Protein AF-A0A318UGS3-F1 (afdb_monomer)

Organism: NCBI:txid1241337

Solvent-accessible surface area (backbone atoms only — not comparable to full-atom values): 7347 Å² total; per-residue (Å²): 114,68,68,60,53,48,46,50,47,54,44,34,56,60,29,63,73,78,46,96,53,22,70,59,54,33,50,50,53,53,49,53,53,50,50,46,50,50,52,38,51,52,52,53,52,31,55,74,75,71,55,67,82,70,75,80,70,79,75,50,89,64,80,60,66,48,56,64,55,68,51,49,54,57,53,48,51,50,50,45,43,50,32,61,75,67,43,49,43,59,59,44,48,62,75,59,65,82,58,50,73,66,59,51,51,57,48,50,49,51,48,50,50,49,54,53,48,50,51,52,50,35,54,52,55,61,72,75,109

Radius of gyration: 17.39 Å; Cα contacts (8 Å, |Δi|>4): 57; chains: 1; bounding box: 49×26×44 Å

pLDDT: mean 81.14, std 12.01, range [44.12, 93.31]

Secondary structure (DSSP, 8-state):
-HHHHHHHHHHHHHHHTT-SSHHHHHHHHHHHHHHHHHHHHHHHHHHHTT-----S----SSGGGGHHHHHHHHHHHHHHIIIIITSHHHHHHHHTTT--HHHHHHHHHHHHHHHHHHHHHHHHHHHT-

Structure (mmCIF, N/CA/C/O backbone):
data_AF-A0A318UGS3-F1
#
_entry.id   AF-A0A318UGS3-F1
#
loop_
_atom_site.group_PDB
_atom_site.id
_atom_site.type_symbol
_atom_site.label_atom_id
_atom_site.label_alt_id
_atom_site.label_comp_id
_atom_site.label_asym_id
_atom_site.label_entity_id
_atom_site.label_seq_id
_atom_site.pdbx_PDB_ins_code
_atom_site.Cartn_x
_atom_site.Cartn_y
_atom_site.Cartn_z
_atom_site.occupancy
_atom_site.B_iso_or_equiv
_atom_site.auth_seq_id
_atom_site.auth_comp_id
_atom_site.auth_asym_id
_atom_site.auth_atom_id
_atom_site.pdbx_PDB_model_num
ATOM 1 N N . MET A 1 1 ? 4.338 12.943 -0.667 1.00 62.56 1 MET A N 1
ATOM 2 C CA . MET A 1 1 ? 3.772 11.956 -1.624 1.00 62.56 1 MET A CA 1
ATOM 3 C C . MET A 1 1 ? 4.749 10.877 -2.113 1.00 62.56 1 MET A C 1
ATOM 5 O O . MET A 1 1 ? 4.276 9.812 -2.491 1.00 62.56 1 MET A O 1
ATOM 9 N N . LYS A 1 2 ? 6.080 11.086 -2.098 1.00 77.75 2 LYS A N 1
ATOM 10 C CA . LYS A 1 2 ? 7.054 10.098 -2.612 1.00 77.75 2 LYS A CA 1
ATOM 11 C C . LYS A 1 2 ? 6.981 8.732 -1.906 1.00 77.75 2 LYS A C 1
ATOM 13 O O . LYS A 1 2 ? 6.968 7.723 -2.591 1.00 77.75 2 LYS A O 1
ATOM 18 N N . LEU A 1 3 ? 6.807 8.705 -0.579 1.00 80.00 3 LEU A N 1
ATOM 19 C CA . LEU A 1 3 ? 6.635 7.482 0.233 1.00 80.00 3 LEU A CA 1
ATOM 20 C C . LEU A 1 3 ? 5.459 6.590 -0.204 1.00 80.00 3 LEU A C 1
ATOM 22 O O . LEU A 1 3 ? 5.621 5.380 -0.301 1.00 80.00 3 LEU A O 1
ATOM 26 N N . ILE A 1 4 ? 4.293 7.170 -0.510 1.00 82.25 4 ILE A N 1
ATOM 27 C CA . ILE A 1 4 ? 3.101 6.408 -0.935 1.00 82.25 4 ILE A CA 1
ATOM 28 C C . ILE A 1 4 ? 3.341 5.761 -2.302 1.00 82.25 4 ILE A C 1
ATOM 30 O O . ILE A 1 4 ? 3.054 4.583 -2.502 1.00 82.25 4 ILE A O 1
ATOM 34 N N . ARG A 1 5 ? 3.925 6.520 -3.236 1.00 87.25 5 ARG A N 1
ATOM 35 C CA . ARG A 1 5 ? 4.318 6.012 -4.560 1.00 87.25 5 ARG A CA 1
ATOM 36 C C . ARG A 1 5 ? 5.363 4.902 -4.430 1.00 87.25 5 ARG A C 1
ATOM 38 O O . ARG A 1 5 ? 5.299 3.910 -5.148 1.00 87.25 5 ARG A O 1
ATOM 45 N N . TYR A 1 6 ? 6.259 5.049 -3.458 1.00 85.69 6 TYR A N 1
ATOM 46 C CA . TYR A 1 6 ? 7.263 4.056 -3.110 1.00 85.69 6 TYR A CA 1
ATOM 47 C C . TYR A 1 6 ? 6.641 2.742 -2.622 1.00 85.69 6 TYR A C 1
ATOM 49 O O . TYR A 1 6 ? 6.977 1.659 -3.107 1.00 85.69 6 TYR A O 1
ATOM 57 N N . TYR A 1 7 ? 5.712 2.846 -1.674 1.00 86.31 7 TYR A N 1
ATOM 58 C CA . TYR A 1 7 ? 4.972 1.715 -1.130 1.00 86.31 7 TYR A CA 1
ATOM 59 C C . TYR A 1 7 ? 4.206 0.982 -2.235 1.00 86.31 7 TYR A C 1
ATOM 61 O O . TYR A 1 7 ? 4.357 -0.230 -2.390 1.00 86.31 7 TYR A O 1
ATOM 69 N N . TYR A 1 8 ? 3.490 1.729 -3.083 1.00 90.56 8 TYR A N 1
ATOM 70 C CA . TYR A 1 8 ? 2.812 1.175 -4.251 1.00 90.56 8 TYR A CA 1
ATOM 71 C C . TYR A 1 8 ? 3.770 0.420 -5.186 1.00 90.56 8 TYR A C 1
ATOM 73 O O . TYR A 1 8 ? 3.496 -0.728 -5.532 1.00 90.56 8 TYR A O 1
ATOM 81 N N . TYR A 1 9 ? 4.902 1.024 -5.569 1.00 91.38 9 TYR A N 1
ATOM 82 C CA . TYR A 1 9 ? 5.874 0.398 -6.471 1.00 91.38 9 TYR A CA 1
ATOM 83 C C . TYR A 1 9 ? 6.395 -0.937 -5.932 1.00 91.38 9 TYR A C 1
ATOM 85 O O . TYR A 1 9 ? 6.434 -1.929 -6.659 1.00 91.38 9 TYR A O 1
ATOM 93 N N . ARG A 1 10 ? 6.781 -0.982 -4.652 1.00 90.12 10 ARG A N 1
ATOM 94 C CA . ARG A 1 10 ? 7.291 -2.207 -4.018 1.00 90.12 10 ARG A CA 1
ATOM 95 C C . ARG A 1 10 ? 6.235 -3.303 -3.980 1.00 90.12 10 ARG A C 1
ATOM 97 O O . ARG A 1 10 ? 6.551 -4.437 -4.332 1.00 90.12 10 ARG A O 1
ATOM 104 N N . MET A 1 11 ? 5.001 -2.952 -3.626 1.00 89.25 11 MET A N 1
ATOM 105 C CA . MET A 1 11 ? 3.886 -3.897 -3.594 1.00 89.25 11 MET A CA 1
ATOM 106 C C . MET A 1 11 ? 3.548 -4.440 -4.976 1.00 89.25 11 MET A C 1
ATOM 108 O O . MET A 1 11 ? 3.450 -5.653 -5.153 1.00 89.25 11 MET A O 1
ATOM 112 N N . TYR A 1 12 ? 3.463 -3.559 -5.970 1.00 91.25 12 TYR A N 1
ATOM 113 C CA . TYR A 1 12 ? 3.232 -3.975 -7.344 1.00 91.25 12 TYR A CA 1
ATOM 114 C C . TYR A 1 12 ? 4.348 -4.878 -7.860 1.00 91.25 12 TYR A C 1
ATOM 116 O O . TYR A 1 12 ? 4.070 -5.928 -8.430 1.00 91.25 12 TYR A O 1
ATOM 124 N N . LYS A 1 13 ? 5.614 -4.517 -7.619 1.00 90.00 13 LYS A N 1
ATOM 125 C CA . LYS A 1 13 ? 6.764 -5.312 -8.059 1.00 90.00 13 LYS A CA 1
ATOM 126 C C . LYS A 1 13 ? 6.776 -6.703 -7.421 1.00 90.00 13 LYS A C 1
ATOM 128 O O . LYS A 1 13 ? 7.048 -7.682 -8.113 1.00 90.00 13 LYS A O 1
ATOM 133 N N . TYR A 1 14 ? 6.440 -6.794 -6.134 1.00 88.38 14 TYR A N 1
ATOM 134 C CA . TYR A 1 14 ? 6.299 -8.068 -5.430 1.00 88.38 14 TYR A CA 1
ATOM 135 C C . TYR A 1 14 ? 5.263 -8.973 -6.113 1.00 88.38 14 TYR A C 1
ATOM 137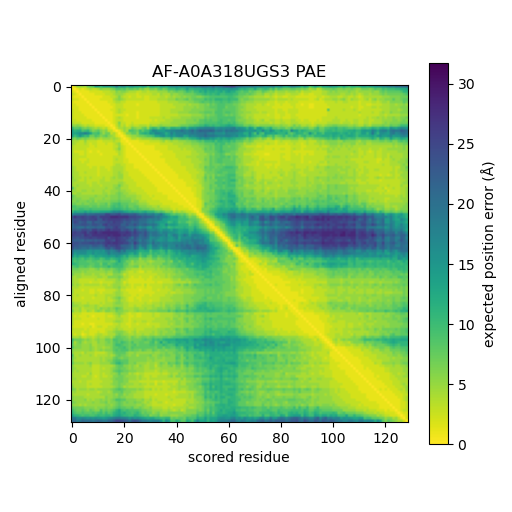 O O . TYR A 1 14 ? 5.603 -10.073 -6.543 1.00 88.38 14 TYR A O 1
ATOM 145 N N . PHE A 1 15 ? 4.041 -8.476 -6.327 1.00 89.56 15 PHE A N 1
ATOM 146 C CA . PHE A 1 15 ? 2.976 -9.266 -6.951 1.00 89.56 15 PHE A CA 1
ATOM 147 C C . PHE A 1 15 ? 3.177 -9.506 -8.449 1.00 89.56 15 PHE A C 1
ATOM 149 O O . PHE A 1 15 ? 2.779 -10.546 -8.960 1.00 89.56 15 PHE A O 1
ATOM 156 N N . SER A 1 16 ? 3.870 -8.612 -9.159 1.00 88.00 16 SER A N 1
ATOM 157 C CA . SER A 1 16 ? 4.170 -8.789 -10.587 1.00 88.00 16 SER A CA 1
ATOM 158 C C . SER A 1 16 ? 5.046 -10.007 -10.890 1.00 88.00 16 SER A C 1
ATOM 160 O O . SER A 1 16 ? 5.107 -10.436 -12.036 1.00 88.00 16 SER A O 1
ATOM 162 N N . THR A 1 17 ? 5.708 -10.568 -9.872 1.00 80.56 17 THR A N 1
ATOM 163 C CA . THR A 1 17 ? 6.609 -11.718 -10.021 1.00 80.56 17 THR A CA 1
ATOM 164 C C . THR A 1 17 ? 5.898 -13.063 -9.794 1.00 80.56 17 THR A C 1
ATOM 166 O O . THR A 1 17 ? 6.481 -14.099 -10.093 1.00 80.56 17 THR A O 1
ATOM 169 N N . GLY A 1 18 ? 4.660 -13.084 -9.277 1.00 69.75 18 GLY A N 1
ATOM 170 C CA . GLY A 1 18 ? 4.010 -14.339 -8.864 1.00 69.75 18 GLY A CA 1
ATOM 171 C C . GLY A 1 18 ? 2.482 -14.394 -8.928 1.00 69.75 18 GLY A C 1
ATOM 172 O O . GLY A 1 18 ? 1.939 -15.492 -8.861 1.00 69.75 18 GLY A O 1
ATOM 173 N N . ASP A 1 19 ? 1.784 -13.266 -9.090 1.00 76.94 19 ASP A N 1
ATOM 174 C CA . ASP A 1 19 ? 0.319 -13.240 -9.155 1.00 76.94 19 ASP A CA 1
ATOM 175 C C . ASP A 1 19 ? -0.224 -13.115 -10.579 1.00 76.94 19 ASP A C 1
ATOM 177 O O . ASP A 1 19 ? 0.312 -12.392 -11.418 1.00 76.94 19 ASP A O 1
ATOM 181 N N . VAL A 1 20 ? -1.381 -13.748 -10.809 1.00 77.12 20 VAL A N 1
ATOM 182 C CA . VAL A 1 20 ? -2.122 -13.697 -12.083 1.00 77.12 20 VAL A CA 1
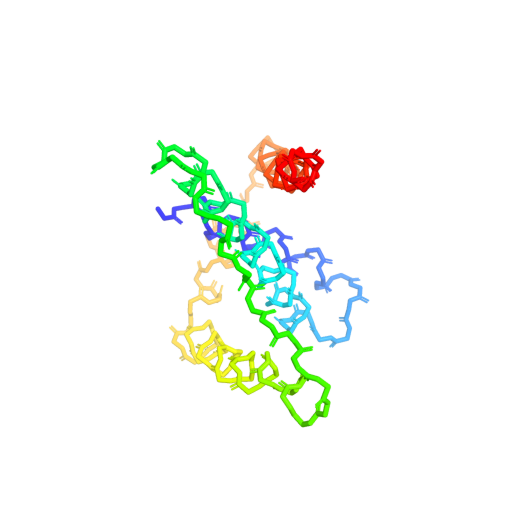ATOM 183 C C . VAL A 1 20 ? -2.680 -12.294 -12.360 1.00 77.12 20 VAL A C 1
ATOM 185 O O . VAL A 1 20 ? -2.746 -11.870 -13.512 1.00 77.12 20 VAL A O 1
ATOM 188 N N . VAL A 1 21 ? -3.052 -11.539 -11.314 1.00 87.00 21 VAL A N 1
ATOM 189 C CA . VAL A 1 21 ? -3.598 -10.172 -11.438 1.00 87.00 21 VAL A CA 1
ATOM 190 C C . VAL A 1 21 ? -2.881 -9.200 -10.482 1.00 87.00 21 VAL A C 1
ATOM 192 O O . VAL A 1 21 ? -3.472 -8.733 -9.504 1.00 87.00 21 VAL A O 1
ATOM 195 N N . PRO A 1 22 ? -1.617 -8.820 -10.765 1.00 86.25 22 PRO A N 1
ATOM 196 C CA . PRO A 1 22 ? -0.771 -8.056 -9.836 1.00 86.25 22 PRO A CA 1
ATOM 197 C C . PRO A 1 22 ? -1.384 -6.735 -9.362 1.00 86.25 22 PRO A C 1
ATOM 199 O O . PRO A 1 22 ? -1.203 -6.308 -8.221 1.00 86.25 22 PRO A O 1
ATOM 202 N N . PHE A 1 23 ? -2.141 -6.078 -10.242 1.00 87.88 23 PHE A N 1
ATOM 203 C CA . PHE A 1 23 ? -2.807 -4.808 -9.960 1.00 87.88 23 PHE A CA 1
ATOM 204 C C . PHE A 1 23 ? -3.903 -4.934 -8.898 1.00 87.88 23 PHE A C 1
ATOM 206 O O . PHE A 1 23 ? -4.027 -4.071 -8.028 1.00 87.88 23 PHE A O 1
ATOM 213 N N . PHE A 1 24 ? -4.694 -6.005 -8.975 1.00 88.56 24 PHE A N 1
ATOM 214 C CA . PHE A 1 24 ? -5.772 -6.275 -8.031 1.00 88.56 24 PHE A CA 1
ATOM 215 C C . PHE A 1 24 ? -5.218 -6.730 -6.678 1.00 88.56 24 PHE A C 1
ATOM 217 O O . PHE A 1 24 ? -5.656 -6.225 -5.645 1.00 88.56 24 PHE A O 1
ATOM 224 N N . SER A 1 25 ? -4.191 -7.586 -6.670 1.00 90.25 25 SER A N 1
ATOM 225 C CA . SER A 1 25 ? -3.495 -7.985 -5.439 1.00 90.25 25 SER A CA 1
ATOM 226 C C . SER A 1 25 ? -2.875 -6.788 -4.721 1.00 90.25 25 SER A C 1
ATOM 228 O O . SER A 1 25 ? -3.061 -6.610 -3.517 1.00 90.25 25 SER A O 1
ATOM 230 N N . THR A 1 26 ? -2.216 -5.899 -5.475 1.00 91.50 26 THR A N 1
ATOM 231 C CA . THR A 1 26 ? -1.642 -4.658 -4.935 1.00 91.50 26 THR A CA 1
ATOM 232 C C . THR A 1 26 ? -2.713 -3.790 -4.283 1.00 91.50 26 THR A C 1
ATOM 234 O O . THR A 1 26 ? -2.538 -3.356 -3.147 1.00 91.50 26 THR A O 1
ATOM 237 N N . PHE A 1 27 ? -3.835 -3.565 -4.973 1.00 92.06 27 PHE A N 1
ATOM 238 C CA . PHE A 1 27 ? -4.958 -2.813 -4.419 1.00 92.06 27 PHE A CA 1
ATOM 239 C C . PHE A 1 27 ? -5.509 -3.461 -3.148 1.00 92.06 27 PHE A C 1
ATOM 241 O O . PHE A 1 27 ? -5.708 -2.776 -2.151 1.00 92.06 27 PHE A O 1
ATOM 248 N N . THR A 1 28 ? -5.723 -4.776 -3.171 1.00 89.75 28 THR A N 1
ATOM 249 C CA . THR A 1 28 ? -6.307 -5.519 -2.052 1.00 89.75 28 THR A CA 1
ATOM 250 C C . THR A 1 28 ? -5.464 -5.363 -0.796 1.00 89.75 28 THR A C 1
ATOM 252 O O . THR A 1 28 ? -5.996 -4.999 0.251 1.00 89.75 28 THR A O 1
ATOM 255 N N . VAL A 1 29 ? -4.144 -5.552 -0.898 1.00 89.75 29 VAL A N 1
ATOM 256 C CA . VAL A 1 29 ? -3.258 -5.370 0.257 1.00 89.75 29 VAL A CA 1
ATOM 257 C C . VAL A 1 29 ? -3.272 -3.924 0.739 1.00 89.75 29 VAL A C 1
ATOM 259 O O . VAL A 1 29 ? -3.476 -3.696 1.928 1.00 89.75 29 VAL A O 1
ATOM 262 N N . ILE A 1 30 ? -3.126 -2.940 -0.154 1.00 90.31 30 ILE A N 1
ATOM 263 C CA . ILE A 1 30 ? -3.174 -1.522 0.237 1.00 90.31 30 ILE A CA 1
ATOM 264 C C . ILE A 1 30 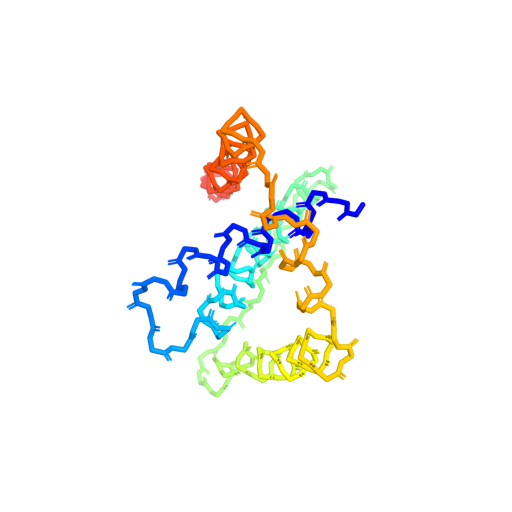? -4.482 -1.209 0.981 1.00 90.31 30 ILE A C 1
ATOM 266 O O . ILE A 1 30 ? -4.446 -0.575 2.034 1.00 90.31 30 ILE A O 1
ATOM 270 N N . SER A 1 31 ? -5.620 -1.693 0.482 1.00 88.31 31 SER A N 1
ATOM 271 C CA . SER A 1 31 ? -6.937 -1.483 1.087 1.00 88.31 31 SER A CA 1
ATOM 272 C C . SER A 1 31 ? -7.081 -2.153 2.454 1.00 88.31 31 SER A C 1
ATOM 274 O O . SER A 1 31 ? -7.608 -1.526 3.369 1.00 88.31 31 SER A O 1
ATOM 276 N N . VAL A 1 32 ? -6.585 -3.383 2.636 1.00 86.75 32 VAL A N 1
ATOM 277 C CA . VAL A 1 32 ? -6.601 -4.068 3.946 1.00 86.75 32 VAL A CA 1
ATOM 278 C C . VAL A 1 32 ? -5.795 -3.280 4.976 1.00 86.75 32 VAL A C 1
ATOM 280 O O . VAL A 1 32 ? -6.272 -3.035 6.083 1.00 86.75 32 VAL A O 1
ATOM 283 N N . PHE A 1 33 ? -4.600 -2.820 4.607 1.00 86.12 33 PHE A N 1
ATOM 284 C CA . PHE A 1 33 ? -3.772 -2.026 5.513 1.00 86.12 33 PHE A CA 1
ATOM 285 C C . PHE A 1 33 ? -4.371 -0.658 5.794 1.00 86.12 33 PHE A C 1
ATOM 287 O O . PHE A 1 33 ? -4.353 -0.205 6.937 1.00 86.12 33 PHE A O 1
ATOM 294 N N . PHE A 1 34 ? -4.942 -0.006 4.787 1.00 86.62 34 PHE A N 1
ATOM 295 C CA . PHE A 1 34 ? -5.662 1.243 4.980 1.00 86.62 34 PHE A CA 1
ATOM 296 C C . PHE A 1 34 ? -6.837 1.067 5.950 1.00 86.62 34 PHE A C 1
ATOM 298 O O . PHE A 1 34 ? -6.987 1.859 6.877 1.00 86.62 34 PHE A O 1
ATOM 305 N N . TYR A 1 35 ? -7.604 -0.016 5.804 1.00 83.38 35 TYR A N 1
ATOM 306 C CA . TYR A 1 35 ? -8.708 -0.357 6.696 1.00 83.38 35 TYR A CA 1
ATOM 307 C C . TYR A 1 35 ? -8.243 -0.593 8.139 1.00 83.38 35 TYR A C 1
ATOM 309 O O . TYR A 1 35 ? -8.800 0.007 9.056 1.00 83.38 35 TYR A O 1
ATOM 317 N N . PHE A 1 36 ? -7.183 -1.384 8.350 1.00 83.19 36 PHE A N 1
ATOM 318 C CA . PHE A 1 36 ? -6.603 -1.582 9.684 1.00 83.19 36 PHE A CA 1
ATOM 319 C C . PHE A 1 36 ? -6.155 -0.266 10.311 1.00 83.19 36 PHE A C 1
ATOM 321 O O . PHE A 1 36 ? -6.520 0.015 11.447 1.00 83.19 36 PHE A O 1
ATOM 328 N N . ASN A 1 37 ? -5.423 0.570 9.573 1.00 84.94 37 ASN A N 1
ATOM 329 C CA . ASN A 1 37 ? -4.965 1.854 10.101 1.00 84.94 37 ASN A CA 1
ATOM 330 C C . ASN A 1 37 ? -6.135 2.795 10.428 1.00 84.94 37 ASN A C 1
ATOM 332 O O . ASN A 1 37 ? -6.082 3.465 11.454 1.00 84.94 37 ASN A O 1
ATOM 336 N N . ILE A 1 38 ? -7.196 2.829 9.613 1.00 85.19 38 ILE A N 1
ATOM 337 C CA . ILE A 1 38 ? -8.402 3.612 9.918 1.00 85.19 38 ILE A CA 1
ATOM 338 C C . ILE A 1 38 ? -9.056 3.126 11.209 1.00 85.19 38 ILE A C 1
ATOM 340 O O . ILE A 1 38 ? -9.365 3.951 12.064 1.00 85.19 38 ILE A O 1
ATOM 344 N N . ILE A 1 39 ? -9.248 1.813 11.372 1.00 81.69 39 ILE A N 1
ATOM 345 C CA . ILE A 1 39 ? -9.839 1.261 12.598 1.00 81.69 39 ILE A CA 1
ATOM 346 C C . ILE A 1 39 ? -8.991 1.634 13.810 1.00 81.69 39 ILE A C 1
ATOM 348 O O . ILE A 1 39 ? -9.526 2.181 14.769 1.00 81.69 39 ILE A O 1
ATOM 352 N N . THR A 1 40 ? -7.678 1.397 13.748 1.00 82.69 40 THR A N 1
ATOM 353 C CA . THR A 1 40 ? -6.746 1.731 14.832 1.00 82.69 40 THR A CA 1
ATOM 354 C C . THR A 1 40 ? -6.819 3.220 15.181 1.00 82.69 40 THR A C 1
ATOM 356 O O . THR A 1 40 ? -6.868 3.574 16.356 1.00 82.69 40 THR A O 1
ATOM 359 N N . LEU A 1 41 ? -6.859 4.110 14.182 1.00 84.69 41 LEU A N 1
ATOM 360 C CA . LEU A 1 41 ? -6.965 5.555 14.408 1.00 84.69 41 LEU A CA 1
ATOM 361 C C . LEU A 1 41 ? -8.290 5.944 15.066 1.00 84.69 41 LEU A C 1
ATOM 363 O O . LEU A 1 41 ? -8.283 6.758 15.986 1.00 84.69 41 LEU A O 1
ATOM 367 N N . ILE A 1 42 ? -9.408 5.361 14.624 1.00 83.75 42 ILE A N 1
ATOM 368 C CA . ILE A 1 42 ? -10.718 5.585 15.247 1.00 83.75 42 ILE A CA 1
ATOM 369 C C . ILE A 1 42 ? -10.695 5.098 16.700 1.00 83.75 42 ILE A C 1
ATOM 371 O O . ILE A 1 42 ? -11.135 5.825 17.585 1.00 83.75 42 ILE A O 1
ATOM 375 N N . ASP A 1 43 ? -10.140 3.915 16.966 1.00 76.44 43 ASP A N 1
ATOM 376 C CA . ASP A 1 43 ? -10.042 3.360 18.318 1.00 76.44 43 ASP A CA 1
ATOM 377 C C . ASP A 1 43 ? -9.193 4.249 19.245 1.00 76.44 43 ASP A C 1
ATOM 379 O O . ASP A 1 43 ? -9.622 4.561 20.356 1.00 76.44 43 ASP A O 1
ATOM 383 N N . ILE A 1 44 ? -8.027 4.723 18.784 1.00 81.94 44 ILE A N 1
ATOM 384 C CA . ILE A 1 44 ? -7.176 5.662 19.537 1.00 81.94 44 ILE A CA 1
ATOM 385 C C . ILE A 1 44 ? -7.916 6.980 19.796 1.00 81.94 44 ILE A C 1
ATOM 387 O O . ILE A 1 44 ? -7.888 7.501 20.910 1.00 81.94 44 ILE A O 1
ATOM 391 N N . PHE A 1 45 ? -8.596 7.523 18.787 1.00 83.06 45 PHE A N 1
ATOM 392 C CA . PHE A 1 45 ? -9.359 8.765 18.911 1.00 83.06 45 PHE A CA 1
ATOM 393 C C . PHE A 1 45 ? -10.487 8.644 19.948 1.00 83.06 45 PHE A C 1
ATOM 395 O O . PHE A 1 45 ? -10.632 9.507 20.814 1.00 83.06 45 PHE A O 1
ATOM 402 N N . LEU A 1 46 ? -11.245 7.546 19.912 1.00 79.25 46 LEU A N 1
ATOM 403 C CA . LEU A 1 46 ? -12.315 7.272 20.874 1.00 79.25 46 LEU A CA 1
ATOM 404 C C . LEU A 1 46 ? -11.787 7.034 22.291 1.00 79.25 46 LEU A C 1
ATOM 406 O O . LEU A 1 46 ? -12.427 7.449 23.259 1.00 79.25 46 LEU A O 1
ATOM 410 N N . PHE A 1 47 ? -10.617 6.405 22.420 1.00 76.94 47 PHE A N 1
ATOM 411 C CA . PHE A 1 47 ? -9.931 6.260 23.702 1.00 76.94 47 PHE A CA 1
ATOM 412 C C . PHE A 1 47 ? -9.580 7.629 24.307 1.00 76.94 47 PHE A C 1
ATOM 414 O O . PHE A 1 47 ? -9.851 7.865 25.482 1.00 76.94 47 PHE A O 1
ATOM 421 N N . ILE A 1 48 ? -9.057 8.558 23.498 1.00 80.94 48 ILE A N 1
ATOM 422 C CA . ILE A 1 48 ? -8.665 9.905 23.946 1.00 80.94 48 ILE A CA 1
ATOM 423 C C . ILE A 1 48 ? -9.877 10.746 24.394 1.00 80.94 48 ILE A C 1
ATOM 425 O O . ILE A 1 48 ? -9.760 11.514 25.344 1.00 80.94 48 ILE A O 1
ATOM 429 N N . ILE A 1 49 ? -11.047 10.598 23.760 1.00 81.19 49 ILE A N 1
ATOM 430 C CA . ILE A 1 49 ? -12.241 11.440 24.017 1.00 81.19 49 ILE A CA 1
ATOM 431 C C . ILE A 1 49 ? -13.147 10.868 25.131 1.00 81.19 49 ILE A C 1
ATOM 433 O O . ILE A 1 49 ? -14.287 11.283 25.316 1.00 81.19 49 I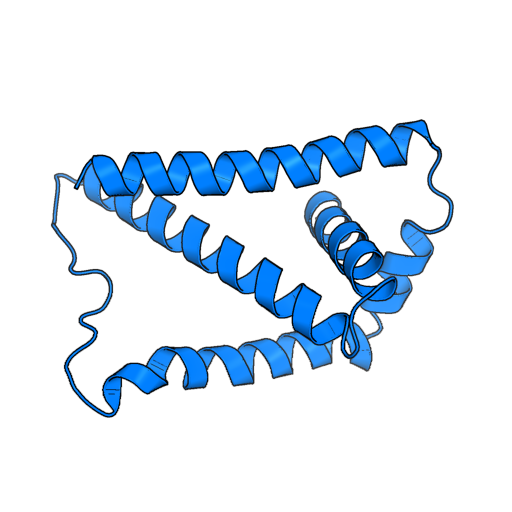LE A O 1
ATOM 437 N N . GLY A 1 50 ? -12.639 9.936 25.939 1.00 67.88 50 GLY A N 1
ATOM 438 C CA . GLY A 1 50 ? -13.356 9.451 27.123 1.00 67.88 50 GLY A CA 1
ATOM 439 C C . GLY A 1 50 ? -14.177 8.181 26.900 1.00 67.88 50 GLY A C 1
ATOM 440 O O . GLY A 1 50 ? -15.149 7.943 27.612 1.00 67.88 50 GLY A O 1
ATOM 441 N N . GLY A 1 51 ? -13.776 7.329 25.950 1.00 57.78 51 GLY A N 1
ATOM 442 C CA . GLY A 1 51 ? -14.153 5.913 25.973 1.00 57.78 51 GLY A CA 1
ATOM 443 C C . GLY A 1 51 ? -15.562 5.597 25.477 1.00 57.78 51 GLY A C 1
ATOM 444 O O . GLY A 1 51 ? -16.145 4.593 25.893 1.00 57.78 51 GLY A O 1
ATOM 445 N N . VAL A 1 52 ? -16.114 6.401 24.561 1.00 55.31 52 VAL A N 1
ATOM 446 C CA . VAL A 1 52 ? -17.327 5.997 23.839 1.00 55.31 52 VAL A CA 1
ATOM 447 C C . VAL A 1 52 ? -16.991 4.738 23.041 1.00 55.31 52 VAL A C 1
ATOM 449 O O . VAL A 1 52 ? -16.293 4.792 22.028 1.00 55.31 52 VAL A O 1
ATOM 452 N N . LYS A 1 53 ? -17.485 3.584 23.504 1.00 54.19 53 LYS A N 1
ATOM 453 C CA . LYS A 1 53 ? -17.417 2.314 22.775 1.00 54.19 53 LYS A CA 1
ATOM 454 C C . LYS A 1 53 ? -18.312 2.416 21.544 1.00 54.19 53 LYS A C 1
ATOM 456 O O . LYS A 1 53 ? -19.455 1.965 21.550 1.00 54.19 53 LYS A O 1
ATOM 461 N N . VAL A 1 54 ? -17.809 3.028 20.477 1.00 49.66 54 VAL A N 1
ATOM 462 C CA . VAL A 1 54 ? -18.471 2.948 19.179 1.00 49.66 54 VAL A CA 1
ATOM 463 C C . VAL A 1 54 ? -18.352 1.497 18.738 1.00 49.66 54 VAL A C 1
ATOM 465 O O . VAL A 1 54 ? -17.250 0.983 18.541 1.00 49.66 54 VAL A O 1
ATOM 468 N N . LYS A 1 55 ? -19.492 0.812 18.598 1.00 51.75 55 LYS A N 1
ATOM 469 C CA . LYS A 1 55 ? -19.547 -0.428 17.823 1.00 51.75 55 LYS A CA 1
ATOM 470 C C . LYS A 1 55 ? -19.182 -0.052 16.393 1.00 51.75 55 LYS A C 1
ATOM 472 O O . LYS A 1 55 ? -20.026 0.396 15.624 1.00 51.75 55 LYS A O 1
ATOM 477 N N . LEU A 1 56 ? -17.894 -0.165 16.089 1.00 49.66 56 LEU A N 1
ATOM 478 C CA . LEU A 1 56 ? -17.322 0.043 14.772 1.00 49.66 56 LEU A CA 1
ATOM 479 C C . LEU A 1 56 ? -17.925 -1.030 13.864 1.00 49.66 56 LEU A C 1
ATOM 481 O O . LEU A 1 56 ? -17.449 -2.157 13.809 1.00 49.66 56 LEU A O 1
ATOM 485 N N . LEU A 1 57 ? -19.036 -0.649 13.233 1.00 50.22 57 LEU A N 1
ATOM 486 C CA . LEU A 1 57 ? -19.815 -1.412 12.268 1.00 50.22 57 LEU A CA 1
ATOM 487 C C . LEU A 1 57 ? -20.419 -2.690 12.852 1.00 50.22 57 LEU A C 1
ATOM 489 O O . LEU A 1 57 ? -19.813 -3.760 12.894 1.00 50.22 57 LEU A O 1
ATOM 493 N N . VAL A 1 58 ? -21.682 -2.572 13.259 1.00 44.12 58 VAL A N 1
ATOM 494 C CA . VAL A 1 58 ? -22.536 -3.729 13.497 1.00 44.12 58 VAL A CA 1
ATOM 495 C C . VAL A 1 58 ? -22.637 -4.487 12.173 1.00 44.12 58 VAL A C 1
ATOM 497 O O . VAL A 1 58 ? -23.335 -4.074 11.251 1.00 44.12 58 VAL A O 1
ATOM 500 N N . VAL A 1 59 ? -21.902 -5.590 12.045 1.00 49.25 59 VAL A N 1
ATOM 501 C CA . VAL A 1 59 ? -22.204 -6.605 11.037 1.00 49.25 59 VAL A CA 1
ATOM 502 C C . VAL A 1 59 ? -23.479 -7.291 11.517 1.00 49.25 59 VAL A C 1
ATOM 504 O O . VAL A 1 59 ? -23.441 -8.365 12.114 1.00 49.25 59 VAL A O 1
ATOM 507 N N . GLU A 1 60 ? -24.613 -6.615 11.340 1.00 50.09 60 GLU A N 1
ATOM 508 C CA . GLU A 1 60 ? -25.915 -7.223 11.573 1.00 50.09 60 GLU A CA 1
ATOM 509 C C . GLU A 1 60 ? -26.073 -8.393 10.602 1.00 50.09 60 GLU A C 1
ATOM 511 O O . GLU A 1 60 ? -25.637 -8.362 9.445 1.00 50.09 60 GLU A O 1
ATOM 516 N N . SER A 1 61 ? -26.611 -9.491 11.121 1.00 57.09 61 SER A N 1
ATOM 517 C CA . SER A 1 61 ? -26.825 -10.729 10.381 1.00 57.09 61 SER A CA 1
ATOM 518 C C . SER A 1 61 ? -27.605 -10.480 9.084 1.00 57.09 61 SER A C 1
ATOM 520 O O . SER A 1 61 ? -28.638 -9.820 9.106 1.00 57.09 61 SER A O 1
ATOM 522 N N . GLY A 1 62 ? -27.143 -11.054 7.966 1.00 62.81 62 GLY A N 1
ATOM 523 C CA . GLY A 1 62 ? -27.838 -11.018 6.672 1.00 62.81 62 GLY A CA 1
ATOM 524 C C . GLY A 1 62 ? -27.084 -10.261 5.573 1.00 62.81 62 GLY A C 1
ATOM 525 O O . GLY A 1 62 ? -25.851 -10.238 5.549 1.00 62.81 62 GLY A O 1
ATOM 526 N N . VAL A 1 63 ? -27.841 -9.650 4.650 1.00 59.00 63 VAL A N 1
ATOM 527 C CA . VAL A 1 63 ? -27.358 -8.934 3.444 1.00 59.00 63 VAL A CA 1
ATOM 528 C C . VAL A 1 63 ? -26.437 -7.756 3.790 1.00 59.00 63 VAL A C 1
ATOM 530 O O . VAL A 1 63 ? -25.573 -7.392 2.993 1.00 59.00 63 VAL A O 1
ATOM 533 N N . GLY A 1 64 ? -26.536 -7.232 5.019 1.00 57.72 64 GLY A N 1
ATOM 534 C CA . GLY A 1 64 ? -25.629 -6.222 5.560 1.00 57.72 64 GLY A CA 1
ATOM 535 C C . GLY A 1 64 ? -24.154 -6.592 5.389 1.00 57.72 64 GLY A C 1
ATOM 536 O O . GLY A 1 64 ? -23.364 -5.729 5.051 1.00 57.72 64 GLY A O 1
ATOM 537 N N . ARG A 1 65 ? -23.768 -7.875 5.461 1.00 62.34 65 ARG A N 1
ATOM 538 C CA . ARG A 1 65 ? -22.373 -8.340 5.270 1.00 62.34 65 ARG A CA 1
ATOM 539 C C . ARG A 1 65 ? -21.739 -7.985 3.921 1.00 62.34 65 ARG A C 1
ATOM 541 O O . ARG A 1 65 ? -20.519 -8.045 3.809 1.00 62.34 65 ARG A O 1
ATOM 548 N N . LEU A 1 66 ? -22.535 -7.632 2.912 1.00 65.19 66 LEU A N 1
ATOM 549 C CA . LEU A 1 66 ? -22.049 -7.253 1.583 1.00 65.19 66 LEU A CA 1
ATOM 550 C C . LEU A 1 66 ? -21.686 -5.765 1.472 1.00 65.19 66 LEU A C 1
ATOM 552 O O . LEU A 1 66 ? -21.067 -5.367 0.485 1.00 65.19 66 LEU A O 1
ATOM 556 N N . TRP A 1 67 ? -22.006 -4.946 2.481 1.00 69.31 67 TRP A N 1
ATOM 557 C CA . TRP A 1 67 ? -21.674 -3.516 2.495 1.00 69.31 67 TRP A CA 1
ATOM 558 C C . TRP A 1 67 ? -20.178 -3.217 2.242 1.00 69.31 67 TRP A C 1
ATOM 560 O O . TRP A 1 67 ? -19.898 -2.278 1.492 1.00 69.31 67 TRP A O 1
ATOM 570 N N . PRO A 1 68 ? -19.198 -4.010 2.740 1.00 71.00 68 PRO A N 1
ATOM 571 C CA . PRO A 1 68 ? -17.790 -3.757 2.450 1.00 71.00 68 PRO A CA 1
ATOM 572 C C . PRO A 1 68 ? -17.473 -3.983 0.970 1.00 71.00 68 PRO A C 1
ATOM 574 O O . PRO A 1 68 ? -16.686 -3.237 0.395 1.00 71.00 68 PRO A O 1
ATOM 577 N N . ALA A 1 69 ? -18.113 -4.967 0.328 1.00 71.31 69 ALA A N 1
ATOM 578 C CA . ALA A 1 69 ? -17.924 -5.252 -1.094 1.00 71.31 69 ALA A CA 1
ATOM 579 C C . ALA A 1 69 ? -18.485 -4.128 -1.983 1.00 71.31 69 ALA A C 1
ATOM 581 O O . ALA A 1 69 ? -17.860 -3.771 -2.985 1.00 71.31 69 ALA A O 1
ATOM 582 N N . LEU A 1 70 ? -19.610 -3.520 -1.581 1.00 76.69 70 LEU A N 1
ATOM 583 C CA . LEU A 1 70 ? -20.205 -2.364 -2.264 1.00 76.69 70 LEU A CA 1
ATOM 584 C C . LEU A 1 70 ? -19.307 -1.123 -2.244 1.00 76.69 70 LEU A C 1
ATOM 586 O O . LEU A 1 70 ? -19.395 -0.311 -3.155 1.00 76.69 70 LEU A O 1
ATOM 590 N N . ILE A 1 71 ? -18.434 -0.979 -1.246 1.00 80.88 71 ILE A N 1
ATOM 591 C CA . ILE A 1 71 ? -17.443 0.106 -1.187 1.00 80.88 71 ILE A CA 1
ATOM 592 C C . ILE A 1 71 ? -16.139 -0.308 -1.876 1.00 80.88 71 ILE A C 1
ATOM 594 O O . ILE A 1 71 ? -15.517 0.489 -2.579 1.00 80.88 71 ILE A O 1
ATOM 598 N N . PHE A 1 72 ? -15.735 -1.568 -1.720 1.00 84.12 72 PHE A N 1
ATOM 599 C CA . PHE A 1 72 ? -14.484 -2.090 -2.260 1.00 84.12 72 PHE A CA 1
ATOM 600 C C . PHE A 1 72 ? -14.436 -2.035 -3.792 1.00 84.12 72 PHE A C 1
ATOM 602 O O . PHE A 1 72 ? -13.421 -1.625 -4.356 1.00 84.12 72 PHE A O 1
ATOM 609 N N . LEU A 1 73 ? -15.527 -2.402 -4.475 1.00 86.19 73 LEU A N 1
ATOM 610 C CA . LEU A 1 73 ? -15.579 -2.418 -5.941 1.00 86.19 73 LEU A CA 1
ATOM 611 C C . LEU A 1 73 ? -15.456 -1.012 -6.568 1.00 86.19 73 LEU A C 1
ATOM 613 O O . LEU A 1 73 ? -14.584 -0.837 -7.425 1.00 86.19 73 LEU A O 1
ATOM 617 N N . PRO A 1 74 ? -16.225 0.016 -6.150 1.00 88.88 74 PRO A N 1
ATOM 618 C CA . PRO A 1 74 ? -16.023 1.388 -6.618 1.00 88.88 74 PRO A CA 1
ATOM 619 C C . PRO A 1 74 ? -14.630 1.934 -6.309 1.00 88.88 74 PRO A C 1
ATOM 621 O O . PRO A 1 74 ? -14.034 2.594 -7.160 1.00 88.88 74 PRO A O 1
ATOM 624 N N . LEU A 1 75 ? -14.075 1.630 -5.129 1.00 89.94 75 LEU A N 1
ATOM 625 C CA . LEU A 1 75 ? -12.713 2.040 -4.781 1.00 89.94 75 LEU A CA 1
ATOM 626 C C . LEU A 1 75 ? -11.674 1.399 -5.701 1.00 89.94 75 LEU A C 1
ATOM 628 O O . LEU A 1 75 ? -10.743 2.083 -6.127 1.00 89.94 75 LEU A O 1
ATOM 632 N N . TYR A 1 76 ? -11.847 0.125 -6.061 1.00 91.44 76 TYR A N 1
ATOM 633 C CA . TYR A 1 76 ? -10.993 -0.516 -7.055 1.00 91.44 76 TYR A CA 1
ATOM 634 C C . TYR A 1 76 ? -11.148 0.137 -8.430 1.00 91.44 76 TYR A C 1
ATOM 636 O O . TYR A 1 76 ? -10.148 0.398 -9.093 1.00 91.44 76 TYR A O 1
ATOM 644 N N . GLY A 1 77 ? -12.378 0.450 -8.846 1.00 90.56 77 GLY A N 1
ATOM 645 C CA . GLY A 1 77 ? -12.649 1.146 -10.105 1.00 90.56 77 GLY A CA 1
ATOM 646 C C . GLY A 1 77 ? -11.950 2.506 -10.179 1.00 90.56 77 GLY A C 1
ATOM 647 O O . GLY A 1 77 ? -11.265 2.795 -11.161 1.00 90.56 77 GLY A O 1
ATOM 648 N N . LEU A 1 78 ? -12.046 3.306 -9.114 1.00 92.06 78 LEU A N 1
ATOM 649 C CA . LEU A 1 78 ? -11.326 4.575 -8.984 1.00 92.06 78 LEU A CA 1
ATOM 650 C C . LEU A 1 78 ? -9.814 4.361 -9.013 1.00 92.06 78 LEU A C 1
ATOM 652 O O . LEU A 1 78 ? -9.115 5.012 -9.786 1.00 92.06 78 LEU A O 1
ATOM 656 N N . PHE A 1 79 ? -9.303 3.422 -8.220 1.00 92.19 79 PHE A N 1
ATOM 657 C CA . PHE A 1 79 ? -7.883 3.096 -8.196 1.00 92.19 79 PHE A CA 1
ATOM 658 C C . PHE A 1 79 ? -7.368 2.701 -9.581 1.00 92.19 79 PHE A C 1
ATOM 660 O O . PHE A 1 79 ? -6.351 3.218 -10.037 1.00 92.19 79 PHE A O 1
ATOM 667 N N . TYR A 1 80 ? -8.090 1.829 -10.283 1.00 92.12 80 TYR A N 1
ATOM 668 C CA . TYR A 1 80 ? -7.757 1.414 -11.636 1.00 92.12 80 TYR A CA 1
ATOM 669 C C . TYR A 1 80 ? -7.776 2.604 -12.598 1.00 92.12 80 TYR A C 1
ATOM 671 O O . TYR A 1 80 ? -6.831 2.792 -13.362 1.00 92.12 80 TYR A O 1
ATOM 679 N N . TYR A 1 81 ? -8.810 3.442 -12.540 1.00 93.31 81 TYR A N 1
A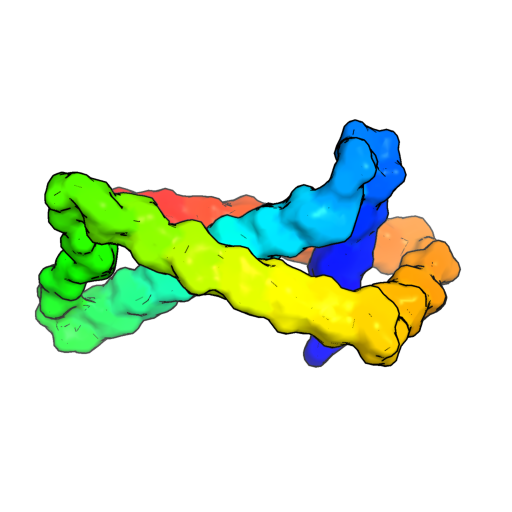TOM 680 C CA . TYR A 1 81 ? -8.907 4.635 -13.374 1.00 93.31 81 TYR A CA 1
ATOM 681 C C . TYR A 1 81 ? -7.707 5.572 -13.167 1.00 93.31 81 TYR A C 1
ATOM 683 O O . TYR A 1 81 ? -7.017 5.913 -14.128 1.00 93.31 81 TYR A O 1
ATOM 691 N N . TYR A 1 82 ? -7.391 5.924 -11.919 1.00 91.75 82 TYR A N 1
ATOM 692 C CA . TYR A 1 82 ? -6.247 6.781 -11.613 1.00 91.75 82 TYR A CA 1
ATOM 693 C C . TYR A 1 82 ? -4.923 6.133 -12.031 1.00 91.75 82 TYR A C 1
ATOM 695 O O . TYR A 1 82 ? -4.100 6.752 -12.700 1.00 91.75 82 TYR A O 1
ATOM 703 N N . MET A 1 83 ? -4.698 4.874 -11.675 1.00 92.31 83 MET A N 1
ATOM 704 C CA . MET A 1 83 ? -3.393 4.254 -11.875 1.00 92.31 83 MET A CA 1
ATOM 705 C C . MET A 1 83 ? -3.144 3.870 -13.335 1.00 92.31 83 MET A C 1
ATOM 707 O O . MET A 1 83 ? -2.075 4.173 -13.858 1.00 92.31 83 MET A O 1
ATOM 711 N N . LYS A 1 84 ? -4.116 3.242 -14.005 1.00 88.00 84 LYS A N 1
ATOM 712 C CA . LYS A 1 84 ? -3.991 2.786 -15.398 1.00 88.00 84 LYS A CA 1
ATOM 713 C C . LYS A 1 84 ? -4.419 3.850 -16.405 1.00 88.00 84 LYS A C 1
ATOM 715 O O . LYS A 1 84 ? -3.634 4.166 -17.289 1.00 88.00 84 LYS A O 1
ATOM 720 N N . ARG A 1 85 ? -5.630 4.415 -16.302 1.00 88.44 85 ARG A N 1
ATOM 721 C CA . ARG A 1 85 ? -6.130 5.335 -17.348 1.00 88.44 85 ARG A CA 1
ATOM 722 C C . ARG A 1 85 ? -5.441 6.697 -17.344 1.00 88.44 85 ARG A C 1
ATOM 724 O O . ARG A 1 85 ? -5.219 7.240 -18.418 1.00 88.44 85 ARG A O 1
ATOM 731 N N . LEU A 1 86 ? -5.077 7.235 -16.179 1.00 91.31 86 LEU A N 1
ATOM 732 C CA . LEU A 1 86 ? -4.332 8.504 -16.098 1.00 91.31 86 LEU A CA 1
ATOM 733 C C . LEU A 1 86 ? -2.801 8.326 -16.169 1.00 91.31 86 LEU A C 1
ATOM 735 O O . LEU A 1 86 ? -2.056 9.301 -16.035 1.00 91.31 86 LEU A O 1
ATOM 739 N N . GLY A 1 87 ? -2.313 7.094 -16.359 1.00 89.56 87 GLY A N 1
ATOM 740 C CA . GLY A 1 87 ? -0.885 6.794 -16.519 1.00 89.56 87 GLY A CA 1
ATOM 741 C C . GLY A 1 87 ? -0.036 7.028 -15.263 1.00 89.56 87 GLY A C 1
ATOM 742 O O . GLY A 1 87 ? 1.182 7.177 -15.355 1.00 89.56 87 GLY A O 1
ATOM 743 N N . HIS A 1 88 ? -0.641 7.099 -14.071 1.00 91.56 88 HIS A N 1
ATOM 744 C CA . HIS A 1 88 ? 0.123 7.259 -12.828 1.00 91.56 88 HIS A CA 1
ATOM 745 C C . HIS A 1 88 ? 0.982 6.034 -12.512 1.00 91.56 88 HIS A C 1
ATOM 747 O O . HIS A 1 88 ? 2.059 6.186 -11.939 1.00 91.56 88 HIS A O 1
ATOM 753 N N . HIS A 1 89 ? 0.527 4.843 -12.898 1.00 92.06 89 HIS A N 1
ATOM 754 C CA . HIS A 1 89 ? 1.287 3.610 -12.765 1.00 92.06 89 HIS A CA 1
ATOM 755 C C . HIS A 1 89 ? 2.627 3.698 -13.479 1.00 92.06 89 HIS A C 1
ATOM 757 O O . HIS A 1 89 ? 3.657 3.584 -12.823 1.00 92.06 89 HIS A O 1
ATOM 763 N N . ASP A 1 90 ? 2.607 3.966 -14.783 1.00 91.69 90 ASP A N 1
ATOM 764 C CA . ASP A 1 90 ? 3.809 3.971 -15.615 1.00 91.69 90 ASP A CA 1
ATOM 765 C C . ASP A 1 90 ? 4.804 5.022 -15.109 1.00 91.69 90 ASP A C 1
ATOM 767 O O . ASP A 1 90 ? 5.962 4.709 -14.855 1.00 91.69 90 ASP A O 1
ATOM 771 N N . LYS A 1 91 ? 4.311 6.221 -14.759 1.00 92.19 91 LYS A N 1
ATOM 772 C CA . LYS A 1 91 ? 5.116 7.274 -14.111 1.00 92.19 91 LYS A CA 1
ATOM 773 C C . LYS A 1 91 ? 5.787 6.817 -12.813 1.00 92.19 91 LYS A C 1
ATOM 775 O O . LYS A 1 91 ? 6.869 7.288 -12.480 1.00 92.19 91 LYS A O 1
ATOM 780 N N . ILE A 1 92 ? 5.124 5.978 -12.015 1.00 91.44 92 ILE A N 1
ATOM 781 C CA . ILE A 1 92 ? 5.695 5.442 -10.773 1.00 91.44 92 ILE A CA 1
ATOM 782 C C . ILE A 1 92 ? 6.708 4.335 -11.071 1.00 91.44 92 ILE A C 1
ATOM 784 O O . ILE A 1 92 ? 7.750 4.298 -10.421 1.00 91.44 92 ILE A O 1
ATOM 788 N N . ILE A 1 93 ? 6.424 3.450 -12.030 1.00 92.25 93 ILE A N 1
ATOM 789 C CA . ILE A 1 93 ? 7.359 2.395 -12.427 1.00 92.25 93 ILE A CA 1
ATOM 790 C C . ILE A 1 93 ? 8.652 3.010 -12.957 1.00 92.25 93 ILE A C 1
ATOM 792 O O . ILE A 1 93 ? 9.719 2.629 -12.482 1.00 92.25 93 ILE A O 1
ATOM 796 N N . ASP A 1 94 ? 8.557 3.980 -13.864 1.00 91.88 94 ASP A N 1
ATOM 797 C CA . ASP A 1 94 ? 9.719 4.628 -14.473 1.00 91.88 94 ASP A CA 1
ATOM 798 C C . ASP A 1 94 ? 10.556 5.392 -13.441 1.00 91.88 94 ASP A C 1
ATOM 800 O O . ASP A 1 94 ? 11.778 5.266 -13.434 1.00 91.88 94 ASP A O 1
ATOM 804 N N . GLU A 1 95 ? 9.921 6.100 -12.498 1.00 90.12 95 GLU A N 1
ATOM 805 C CA . GLU A 1 95 ? 10.641 6.823 -11.436 1.00 90.12 95 GLU A CA 1
ATOM 806 C C . GLU A 1 95 ? 11.508 5.904 -10.564 1.00 90.12 95 GLU A C 1
ATOM 808 O O . GLU A 1 95 ? 12.567 6.317 -10.091 1.00 90.12 95 GLU A O 1
ATOM 813 N N . PHE A 1 96 ? 11.067 4.665 -10.334 1.00 89.38 96 PHE A N 1
ATOM 814 C CA . PHE A 1 96 ? 11.738 3.729 -9.431 1.00 89.38 96 PHE A CA 1
ATOM 815 C C . PHE A 1 96 ? 12.367 2.525 -10.150 1.00 89.38 96 PHE A C 1
ATOM 817 O O . PHE A 1 96 ? 12.761 1.537 -9.511 1.00 89.38 96 PHE A O 1
ATOM 824 N N . LYS A 1 97 ? 12.469 2.569 -11.481 1.00 85.62 97 LYS A N 1
ATOM 825 C CA . LYS A 1 97 ? 13.057 1.490 -12.284 1.00 85.62 97 LYS A CA 1
ATOM 826 C C . LYS A 1 97 ? 14.561 1.365 -12.039 1.00 85.62 97 LYS A C 1
ATOM 828 O O . LYS A 1 97 ? 15.038 0.255 -11.801 1.00 85.62 97 LYS A O 1
ATOM 833 N N . ASP A 1 98 ? 15.250 2.502 -11.976 1.00 86.94 98 ASP A N 1
ATOM 834 C CA . ASP A 1 98 ? 16.717 2.599 -11.937 1.00 86.94 98 ASP A CA 1
ATOM 835 C C . ASP A 1 98 ? 17.275 2.869 -10.531 1.00 86.94 98 ASP A C 1
ATOM 837 O O . ASP A 1 98 ? 18.316 3.498 -10.337 1.00 86.94 98 ASP A O 1
ATOM 841 N N . GLU A 1 99 ? 16.576 2.394 -9.502 1.00 85.88 99 GLU A N 1
ATOM 842 C CA . GLU A 1 99 ? 17.017 2.598 -8.128 1.00 85.88 99 GLU A CA 1
ATOM 843 C C . GLU A 1 99 ? 18.273 1.804 -7.784 1.00 85.88 99 GLU A C 1
ATOM 845 O O . GLU A 1 99 ? 18.394 0.601 -8.039 1.00 85.88 99 GLU A O 1
ATOM 850 N N . THR A 1 100 ? 1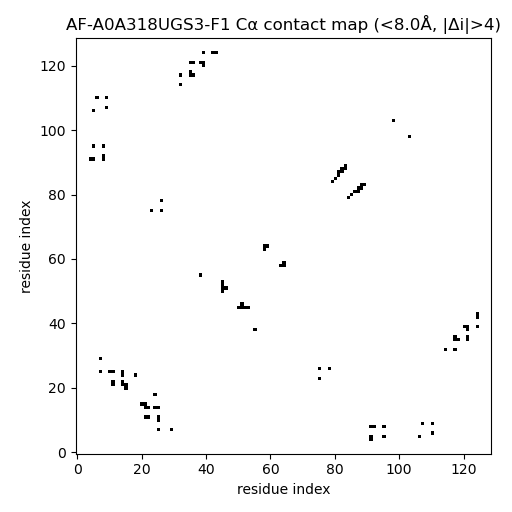9.187 2.466 -7.080 1.00 88.81 100 THR A N 1
ATOM 851 C CA . THR A 1 100 ? 20.396 1.826 -6.560 1.00 88.81 100 THR A CA 1
ATOM 852 C C . THR A 1 100 ? 20.059 0.731 -5.541 1.00 88.81 100 THR A C 1
ATOM 854 O O . THR A 1 100 ? 19.048 0.788 -4.834 1.00 88.81 100 THR A O 1
ATOM 857 N N . LYS A 1 101 ? 20.957 -0.254 -5.371 1.00 85.62 101 LYS A N 1
ATOM 858 C CA . LYS A 1 101 ? 20.798 -1.326 -4.363 1.00 85.62 101 LYS A CA 1
ATOM 859 C C . LYS A 1 101 ? 20.531 -0.781 -2.952 1.00 85.62 101 LYS A C 1
ATOM 861 O O . LYS A 1 101 ? 19.709 -1.341 -2.230 1.00 85.62 101 LYS A O 1
ATOM 866 N N . LYS A 1 102 ? 21.186 0.327 -2.576 1.00 85.44 102 LYS A N 1
ATOM 867 C CA . LYS A 1 102 ? 20.988 0.989 -1.276 1.00 85.44 102 LYS A CA 1
ATOM 868 C C . LYS A 1 102 ? 19.573 1.555 -1.138 1.00 85.44 102 LYS A C 1
ATOM 870 O O . LYS A 1 102 ? 18.904 1.256 -0.155 1.00 85.44 102 LYS A O 1
ATOM 875 N N . GLN A 1 103 ? 19.092 2.305 -2.134 1.00 84.88 103 GLN A N 1
ATOM 876 C CA . GLN A 1 103 ? 17.716 2.827 -2.150 1.00 84.88 103 GLN A CA 1
ATOM 877 C C . GLN A 1 103 ? 16.692 1.689 -2.100 1.00 84.88 103 GLN A C 1
ATOM 879 O O . GLN A 1 103 ? 15.714 1.758 -1.352 1.00 84.88 103 GLN A O 1
ATOM 884 N N . LYS A 1 104 ? 16.964 0.590 -2.815 1.00 84.44 104 LYS A 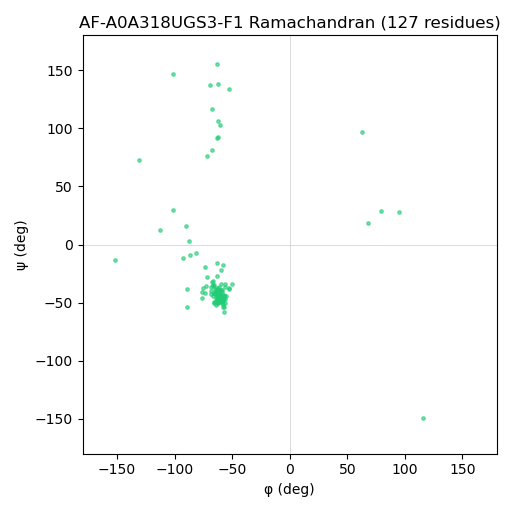N 1
ATOM 885 C CA . LYS A 1 104 ? 16.119 -0.603 -2.797 1.00 84.44 104 LYS A CA 1
ATOM 886 C C . LYS A 1 104 ? 15.987 -1.234 -1.417 1.00 84.44 104 LYS A C 1
ATOM 888 O O . LYS A 1 104 ? 14.875 -1.558 -1.003 1.00 84.44 104 LYS A O 1
ATOM 893 N N . LEU A 1 105 ? 17.097 -1.398 -0.707 1.00 85.94 105 LEU A N 1
ATOM 894 C CA . LEU A 1 105 ? 17.094 -1.964 0.639 1.00 85.94 105 LEU A CA 1
ATOM 895 C C . LEU A 1 105 ? 16.335 -1.059 1.615 1.00 85.94 105 LEU A C 1
ATOM 897 O O . LEU A 1 105 ? 15.414 -1.502 2.295 1.00 85.94 105 LEU A O 1
ATOM 901 N N . LEU A 1 106 ? 16.701 0.222 1.636 1.00 84.88 106 LEU A N 1
ATOM 902 C CA . LEU A 1 106 ? 16.219 1.198 2.610 1.00 84.88 106 LEU A CA 1
ATOM 903 C C . LEU A 1 106 ? 14.706 1.406 2.491 1.00 84.88 106 LEU A C 1
ATOM 905 O O . LEU A 1 106 ? 13.982 1.495 3.476 1.00 84.88 106 LEU A O 1
ATOM 909 N N . SER A 1 107 ? 14.204 1.384 1.267 1.00 80.81 107 SER A N 1
ATOM 910 C CA . SER A 1 107 ? 12.774 1.443 1.031 1.00 80.81 107 SER A CA 1
ATOM 911 C C . SER A 1 107 ? 12.005 0.167 1.307 1.00 80.81 107 SER A C 1
ATOM 913 O O . SER A 1 107 ? 10.879 0.237 1.787 1.00 80.81 107 SER A O 1
ATOM 915 N N . THR A 1 108 ? 12.580 -0.994 1.001 1.00 84.81 108 THR A N 1
ATOM 916 C CA . THR A 1 108 ? 11.961 -2.272 1.359 1.00 84.81 108 THR A CA 1
ATOM 917 C C . THR A 1 108 ? 11.816 -2.345 2.874 1.00 84.81 108 THR A C 1
ATOM 919 O O . THR A 1 108 ? 10.752 -2.709 3.363 1.00 84.81 108 THR A O 1
ATOM 922 N N . LEU A 1 109 ? 12.834 -1.888 3.611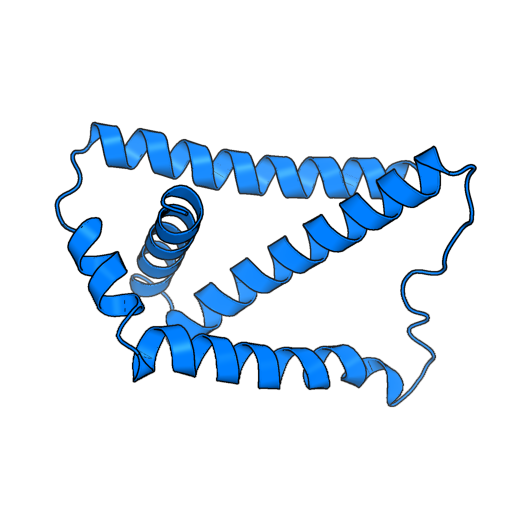 1.00 88.00 109 LEU A N 1
ATOM 923 C CA . LEU A 1 109 ? 12.776 -1.756 5.060 1.00 88.00 109 LEU A CA 1
ATOM 924 C C . LEU A 1 109 ? 11.630 -0.835 5.498 1.00 88.00 109 LEU A C 1
ATOM 926 O O . LEU A 1 109 ? 10.841 -1.240 6.338 1.00 88.00 109 LEU A O 1
ATOM 930 N N . PHE A 1 110 ? 11.469 0.350 4.899 1.00 86.31 110 PHE A N 1
ATOM 931 C CA . PHE A 1 110 ? 10.335 1.232 5.216 1.00 86.31 110 PHE A CA 1
ATOM 932 C C . PHE A 1 110 ? 8.973 0.568 4.994 1.00 86.31 110 PHE A C 1
ATOM 934 O O . PHE A 1 110 ? 8.087 0.690 5.837 1.00 86.31 110 PHE A O 1
ATOM 941 N N . VAL A 1 111 ? 8.808 -0.140 3.875 1.00 86.00 111 VAL A N 1
ATOM 942 C CA . VAL A 1 111 ? 7.569 -0.854 3.548 1.00 86.00 111 VAL A CA 1
ATOM 943 C C . VAL A 1 111 ? 7.290 -1.944 4.585 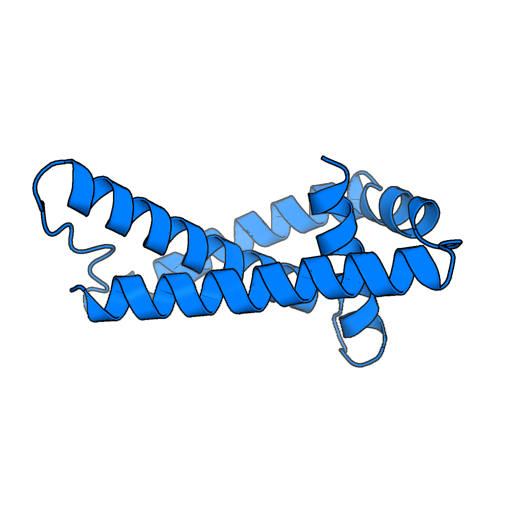1.00 86.00 111 VAL A C 1
ATOM 945 O O . VAL A 1 111 ? 6.189 -2.000 5.125 1.00 86.00 111 VAL A O 1
ATOM 948 N N . VAL A 1 112 ? 8.291 -2.765 4.918 1.00 87.75 112 VAL A N 1
ATOM 949 C CA . VAL A 1 112 ? 8.173 -3.832 5.924 1.00 87.75 112 VAL A CA 1
ATOM 950 C C . VAL A 1 112 ? 7.888 -3.262 7.312 1.00 87.75 112 VAL A C 1
ATOM 952 O O . VAL A 1 112 ? 6.979 -3.735 7.985 1.00 87.75 112 VAL A O 1
ATOM 955 N N . THR A 1 113 ? 8.604 -2.220 7.733 1.00 88.31 113 THR A N 1
ATOM 956 C CA . THR A 1 113 ? 8.375 -1.564 9.026 1.00 88.31 113 THR A CA 1
ATOM 957 C C . THR A 1 113 ? 6.971 -0.976 9.108 1.00 88.31 113 THR A C 1
ATOM 959 O O . THR A 1 113 ? 6.330 -1.104 10.145 1.00 88.31 113 THR A O 1
ATOM 962 N N . TYR A 1 114 ? 6.459 -0.383 8.024 1.00 86.88 114 TYR A N 1
ATOM 963 C CA . TYR A 1 114 ? 5.073 0.082 7.970 1.00 86.88 114 TYR A CA 1
ATOM 964 C C . TYR A 1 114 ? 4.085 -1.080 8.125 1.00 86.88 114 TYR A C 1
ATOM 966 O O . TYR A 1 114 ? 3.178 -1.000 8.946 1.00 86.88 114 TYR A O 1
ATOM 974 N N . PHE A 1 115 ? 4.297 -2.188 7.408 1.00 87.31 115 PHE A N 1
ATOM 975 C CA . PHE A 1 115 ? 3.462 -3.385 7.520 1.00 87.31 115 PHE A CA 1
ATOM 976 C C . PHE A 1 115 ? 3.427 -3.951 8.942 1.00 87.31 115 PHE A C 1
ATOM 978 O O . PHE A 1 115 ? 2.353 -4.129 9.519 1.00 87.31 115 PHE A O 1
ATOM 985 N N . VAL A 1 116 ? 4.604 -4.207 9.515 1.00 89.12 116 VAL A N 1
ATOM 986 C CA . VAL A 1 116 ? 4.742 -4.742 10.872 1.00 89.12 116 VAL A CA 1
ATOM 987 C C . VAL A 1 116 ? 4.164 -3.757 11.885 1.00 89.12 116 VAL A C 1
ATOM 989 O O . VAL A 1 116 ? 3.391 -4.161 12.747 1.00 89.12 116 VAL A O 1
ATOM 992 N N . GLY A 1 117 ? 4.464 -2.464 11.745 1.00 87.44 117 GLY A N 1
ATOM 993 C CA . GLY A 1 117 ? 3.958 -1.407 12.615 1.00 87.44 117 GLY A CA 1
ATOM 994 C C . GLY A 1 117 ? 2.434 -1.318 12.609 1.00 87.44 117 GLY A C 1
ATOM 995 O O . GLY A 1 117 ? 1.829 -1.310 13.677 1.00 87.44 117 GLY A O 1
ATOM 996 N N . SER A 1 118 ? 1.797 -1.325 11.434 1.00 85.94 118 SER A N 1
ATOM 997 C CA . SER A 1 118 ? 0.335 -1.305 11.322 1.00 85.94 118 SER A CA 1
ATOM 998 C C . SER A 1 118 ? -0.318 -2.539 11.949 1.00 85.94 118 SER A C 1
ATOM 1000 O O . SER A 1 118 ? -1.324 -2.394 12.639 1.00 85.94 118 SER A O 1
ATOM 1002 N N . ILE A 1 119 ? 0.254 -3.737 11.767 1.00 86.44 119 ILE A N 1
ATOM 1003 C CA . ILE A 1 119 ? -0.260 -4.965 12.401 1.00 86.44 119 ILE A CA 1
ATOM 1004 C C . ILE A 1 119 ? -0.098 -4.894 13.919 1.00 86.44 119 ILE A C 1
ATOM 1006 O O . ILE A 1 119 ? -1.053 -5.153 14.644 1.00 86.44 119 ILE A O 1
ATOM 1010 N N . VAL A 1 120 ? 1.093 -4.541 14.408 1.00 87.25 120 VAL A N 1
ATOM 1011 C CA . VAL A 1 120 ? 1.377 -4.455 15.847 1.00 87.25 120 VAL A CA 1
ATOM 1012 C C . VAL A 1 120 ? 0.457 -3.434 16.509 1.00 87.25 120 VAL A C 1
ATOM 1014 O O . VAL A 1 120 ? -0.164 -3.751 17.520 1.00 87.25 120 VAL A O 1
ATOM 1017 N N . LEU A 1 121 ? 0.306 -2.245 15.917 1.00 83.69 121 LEU A N 1
ATOM 1018 C CA . LEU A 1 121 ? -0.602 -1.213 16.419 1.00 83.69 121 LEU A CA 1
ATOM 1019 C C . LEU A 1 121 ? -2.046 -1.704 16.466 1.00 83.69 121 LEU A C 1
ATOM 1021 O O . LEU A 1 121 ? -2.696 -1.525 17.493 1.00 83.69 121 LEU A O 1
ATOM 1025 N N . PHE A 1 122 ? -2.521 -2.350 15.398 1.00 81.50 122 PHE A N 1
ATOM 1026 C CA . PHE A 1 122 ? -3.863 -2.925 15.340 1.00 81.50 122 PHE A CA 1
ATOM 1027 C C . PHE A 1 122 ? -4.078 -4.001 16.416 1.00 81.50 122 PHE A C 1
ATOM 1029 O O . PHE A 1 122 ? -5.078 -3.976 17.125 1.00 81.50 122 PHE A O 1
ATOM 1036 N N . VAL A 1 123 ? -3.121 -4.916 16.605 1.00 83.62 123 VAL A N 1
ATOM 1037 C CA . VAL A 1 123 ? -3.197 -5.956 17.647 1.00 83.62 123 VAL A CA 1
ATOM 1038 C C . VAL A 1 123 ? -3.204 -5.344 19.049 1.00 83.62 123 VAL A C 1
ATOM 1040 O O . VAL A 1 123 ? -3.959 -5.803 19.905 1.00 83.62 123 VAL A O 1
ATOM 1043 N N . ILE A 1 124 ? -2.394 -4.310 19.296 1.00 83.31 124 ILE A N 1
ATOM 1044 C CA . ILE A 1 124 ? -2.372 -3.596 20.580 1.00 83.31 124 ILE A CA 1
ATOM 1045 C C . ILE A 1 124 ? -3.727 -2.932 20.842 1.00 83.31 124 ILE A C 1
ATOM 1047 O O . ILE A 1 124 ? -4.308 -3.159 21.899 1.00 83.31 124 ILE A O 1
ATOM 1051 N N . THR A 1 125 ? -4.263 -2.172 19.880 1.00 75.94 125 THR A N 1
ATOM 1052 C CA . THR A 1 125 ? -5.576 -1.512 20.037 1.00 75.94 125 THR A CA 1
ATOM 1053 C C . THR A 1 125 ? -6.699 -2.523 20.212 1.00 75.94 125 THR A C 1
ATOM 1055 O O . THR A 1 125 ? -7.583 -2.316 21.038 1.00 75.94 125 THR A O 1
ATOM 1058 N N . PHE A 1 126 ? -6.642 -3.651 19.504 1.00 72.94 126 PHE A N 1
ATOM 1059 C CA . PHE A 1 126 ? -7.621 -4.719 19.661 1.00 72.94 126 PHE A CA 1
ATOM 1060 C C . PHE A 1 126 ? -7.572 -5.364 21.053 1.00 72.94 126 PHE A C 1
ATOM 1062 O O . PHE A 1 126 ? -8.618 -5.669 21.613 1.00 72.94 126 PHE A O 1
ATOM 1069 N N . ARG A 1 127 ? -6.381 -5.543 21.642 1.00 72.00 127 ARG A N 1
ATOM 1070 C CA . ARG A 1 127 ? -6.222 -6.073 23.011 1.00 72.00 127 ARG A CA 1
ATOM 1071 C C . ARG A 1 127 ? -6.607 -5.088 24.116 1.00 72.00 127 ARG A C 1
ATOM 1073 O O . ARG A 1 127 ? -6.807 -5.521 25.243 1.00 72.00 127 ARG A O 1
ATOM 1080 N N . MET A 1 128 ? -6.658 -3.790 23.822 1.00 62.88 128 MET A N 1
ATOM 1081 C CA . MET A 1 128 ? -7.086 -2.758 24.775 1.00 62.88 128 MET A CA 1
ATOM 1082 C C . MET A 1 128 ? -8.617 -2.627 24.885 1.00 62.88 128 MET A C 1
ATOM 1084 O O . MET A 1 128 ? -9.089 -1.872 25.736 1.00 62.88 128 MET A O 1
ATOM 1088 N N . LYS A 1 129 ? -9.384 -3.315 24.029 1.00 56.97 129 LYS A N 1
ATOM 1089 C CA . LYS A 1 129 ? -10.856 -3.373 24.078 1.00 56.97 129 LYS A CA 1
ATOM 1090 C C . LYS A 1 129 ? -11.361 -4.382 25.102 1.00 56.97 129 LYS A C 1
ATOM 1092 O O . LYS A 1 129 ? -12.417 -4.075 25.710 1.00 56.97 129 LYS A O 1
#

Foldseek 3Di:
DLLVLLLLLVQLVVCVVPPPCSLVSSLVVVVVLVVLLVVLVVLVVCVVVPNPPPPPDDPDPDPSVCVVVVVSVVVSVVSCCVCPVVVVVVVSCVVCVPDDPVRVVVSVVVSVCSVVVSVVSSVVSVVVD

Sequence (129 aa):
MKLIRYYYYRMYKYFSTGDVVPFFSTFTVISVFFYFNIITLIDIFLFIIGGVKVKLLVVESGVGRLWPALIFLPLYGLFYYYMKRLGHHDKIIDEFKDETKKQKLLSTLFVVTYFVGSIVLFVITFRMK

Mean predicted aligned error: 7.45 Å